Protein AF-A0AAE2CY58-F1 (afdb_monomer_lite)

Organism: NCBI:txid300844

Foldseek 3Di:
DDDDDDDDDDDPDDDDDDDPPPDPDDDPDDPPPQDQDPVRHTFDFDADDDLQAQGTDRVRPVDPGPPGDDPVCSPPVVVVVVVVVVVVVVVVVVVVVVVVVVVVVVVVVVVVVVVVVVVVVVVVVVVVVVVVD

Radius of gyration: 34.88 Å; chains: 1; bounding box: 79×64×81 Å

Sequence (133 aa):
MDNGHYGSGSDSGTNRSGRPNSRHTGSSSADDVMRICSCGREIVLRTSWTTANPGATLPCMSGKSDPPMCRRSKEVIPGLLNRLKQYDVAIRRAKERLDNANMRRRNCHCLLFFVVFYWACSVLLTIRKCGQN

Structure (mmCIF, N/CA/C/O backbone):
data_AF-A0AAE2CY58-F1
#
_entry.id   AF-A0AAE2CY58-F1
#
loop_
_atom_site.group_PDB
_atom_site.id
_atom_site.type_symbol
_atom_site.label_atom_id
_atom_site.label_alt_id
_atom_site.label_comp_id
_atom_site.label_asym_id
_atom_site.label_entity_id
_atom_site.label_seq_id
_atom_site.pdbx_PDB_ins_code
_atom_site.Cartn_x
_atom_site.Cartn_y
_atom_site.Cartn_z
_atom_site.occupancy
_atom_site.B_iso_or_equiv
_atom_site.auth_seq_id
_atom_site.auth_comp_id
_atom_site.auth_asym_id
_atom_site.auth_atom_id
_atom_site.pdbx_PDB_model_num
ATOM 1 N N . MET A 1 1 ? 2.068 -48.583 -30.211 1.00 45.09 1 MET A N 1
ATOM 2 C CA . MET A 1 1 ? 2.829 -49.375 -29.230 1.00 45.09 1 MET A CA 1
ATOM 3 C C . MET A 1 1 ? 3.897 -50.064 -30.037 1.00 45.09 1 MET A C 1
ATOM 5 O O . MET A 1 1 ? 3.530 -51.004 -30.709 1.00 45.09 1 MET A O 1
ATOM 9 N N . ASP A 1 2 ? 5.130 -49.559 -30.052 1.00 41.97 2 ASP A N 1
ATOM 10 C CA . ASP A 1 2 ? 6.263 -50.281 -30.635 1.00 41.97 2 ASP A CA 1
ATOM 11 C C . ASP A 1 2 ? 7.569 -49.861 -29.954 1.00 41.97 2 ASP A C 1
ATOM 13 O O . ASP A 1 2 ? 7.810 -48.684 -29.678 1.00 41.97 2 ASP A O 1
ATOM 17 N N . ASN A 1 3 ? 8.333 -50.898 -29.619 1.00 40.38 3 ASN A N 1
ATOM 18 C CA . ASN A 1 3 ? 9.567 -50.962 -28.838 1.00 40.38 3 ASN A CA 1
ATOM 19 C C . ASN A 1 3 ? 10.723 -50.254 -29.583 1.00 40.38 3 ASN A C 1
ATOM 21 O O . ASN A 1 3 ? 10.765 -50.257 -30.805 1.00 40.38 3 ASN A O 1
ATOM 25 N N . GLY A 1 4 ? 11.678 -49.569 -28.951 1.00 34.97 4 GLY A N 1
ATOM 26 C CA . GLY A 1 4 ? 12.551 -50.067 -27.890 1.00 34.97 4 GLY A CA 1
ATOM 27 C C . GLY A 1 4 ? 13.842 -50.655 -28.483 1.00 34.97 4 GLY A C 1
ATOM 28 O O . GLY A 1 4 ? 14.031 -51.863 -28.424 1.00 34.97 4 GLY A O 1
ATOM 29 N N . HIS A 1 5 ? 14.727 -49.819 -29.045 1.00 36.84 5 HIS A N 1
ATOM 30 C CA . HIS A 1 5 ? 16.092 -50.211 -29.426 1.00 36.84 5 HIS A CA 1
ATOM 31 C C . HIS A 1 5 ? 17.119 -49.467 -28.562 1.00 36.84 5 HIS A C 1
ATOM 33 O O . HIS A 1 5 ? 17.284 -48.252 -28.663 1.00 36.84 5 HIS A O 1
ATOM 39 N N . TYR A 1 6 ? 17.792 -50.228 -27.697 1.00 36.66 6 TYR A N 1
ATOM 40 C CA . TYR A 1 6 ? 18.917 -49.802 -26.869 1.00 36.66 6 TYR A CA 1
ATOM 41 C C . TYR A 1 6 ? 20.182 -49.667 -27.726 1.00 36.66 6 TYR A C 1
ATOM 43 O O . TYR A 1 6 ? 20.642 -50.643 -28.316 1.00 36.66 6 TYR A O 1
ATOM 51 N N . GLY A 1 7 ? 20.747 -48.460 -27.772 1.00 39.81 7 GLY A N 1
ATOM 52 C CA . GLY A 1 7 ? 22.081 -48.186 -28.298 1.00 39.81 7 GLY A CA 1
ATOM 53 C C . GLY A 1 7 ? 23.043 -47.915 -27.145 1.00 39.81 7 GLY A C 1
ATOM 54 O O . GLY A 1 7 ? 22.945 -46.882 -26.488 1.00 39.81 7 GLY A O 1
ATOM 55 N N . SER A 1 8 ? 23.949 -48.858 -26.900 1.00 41.94 8 SER A N 1
ATOM 56 C CA . SER A 1 8 ? 25.056 -48.749 -25.948 1.00 41.94 8 SER A CA 1
ATOM 57 C C . SER A 1 8 ? 26.108 -47.769 -26.475 1.00 41.94 8 SER A C 1
ATOM 59 O O . SER A 1 8 ? 26.779 -48.057 -27.463 1.00 41.94 8 SER A O 1
ATOM 61 N N . GLY A 1 9 ? 26.251 -46.617 -25.819 1.00 36.97 9 GLY A N 1
ATOM 62 C CA . GLY A 1 9 ? 27.327 -45.654 -26.048 1.00 36.97 9 GLY A CA 1
ATOM 63 C C . GLY A 1 9 ? 28.255 -45.620 -24.840 1.00 36.97 9 GLY A C 1
ATOM 64 O O . GLY A 1 9 ? 27.813 -45.366 -23.727 1.00 36.97 9 GLY A O 1
ATOM 65 N N . SER A 1 10 ? 29.524 -45.937 -25.068 1.00 40.56 10 SER A N 1
ATOM 66 C CA . SER A 1 10 ? 30.581 -46.088 -24.072 1.00 40.56 10 SER A CA 1
ATOM 67 C C . SER A 1 10 ? 30.899 -44.777 -23.342 1.00 40.56 10 SER A C 1
ATOM 69 O O . SER A 1 10 ? 31.357 -43.808 -23.949 1.00 40.56 10 SER A O 1
ATOM 71 N N . ASP A 1 11 ? 30.702 -44.783 -22.024 1.00 35.19 11 ASP A N 1
ATOM 72 C CA . ASP A 1 11 ? 31.056 -43.700 -21.109 1.00 35.19 11 ASP A CA 1
ATOM 73 C C . ASP A 1 11 ? 32.576 -43.490 -21.063 1.00 35.19 11 ASP A C 1
ATOM 75 O O . ASP A 1 11 ? 33.326 -44.240 -20.438 1.00 35.19 11 ASP A O 1
ATOM 79 N N . SER A 1 12 ? 33.039 -42.422 -21.711 1.00 48.22 12 SER A N 1
ATOM 80 C CA . SER A 1 12 ? 34.363 -41.850 -21.464 1.00 48.22 12 SER A CA 1
ATOM 81 C C . SER A 1 12 ? 34.246 -40.847 -20.319 1.00 48.22 12 SER A C 1
ATOM 83 O O . SER A 1 12 ? 33.827 -39.703 -20.503 1.00 48.22 12 SER A O 1
ATOM 85 N N . GLY A 1 13 ? 34.575 -41.306 -19.112 1.00 37.88 13 GLY A N 1
ATOM 86 C CA . GLY A 1 13 ? 34.536 -40.512 -17.892 1.00 37.88 13 GLY A CA 1
ATOM 87 C C . GLY A 1 13 ? 35.509 -39.334 -17.930 1.00 37.88 13 GLY A C 1
ATOM 88 O O . GLY A 1 13 ? 36.723 -39.511 -17.886 1.00 37.88 13 GLY A O 1
ATOM 89 N N . THR A 1 14 ? 34.974 -38.114 -17.917 1.00 45.12 14 THR A N 1
ATOM 90 C CA . THR A 1 14 ? 35.721 -36.936 -17.465 1.00 45.12 14 THR A CA 1
ATOM 91 C C . THR A 1 14 ? 35.200 -36.520 -16.097 1.00 45.12 14 THR A C 1
ATOM 93 O O . THR A 1 14 ? 34.100 -35.979 -15.980 1.00 45.12 14 THR A O 1
ATOM 96 N N . ASN A 1 15 ? 36.012 -36.767 -15.068 1.00 45.47 15 ASN A N 1
ATOM 97 C CA . ASN A 1 15 ? 35.872 -36.198 -13.731 1.00 45.47 15 ASN A CA 1
ATOM 98 C C . ASN A 1 15 ? 35.645 -34.677 -13.822 1.00 45.47 15 ASN A C 1
ATOM 100 O O . ASN A 1 15 ? 36.570 -33.930 -14.145 1.00 45.47 15 ASN A O 1
ATOM 104 N N . ARG A 1 16 ? 34.436 -34.199 -13.503 1.00 41.19 16 ARG A N 1
ATOM 105 C CA . ARG A 1 16 ? 34.220 -32.801 -13.104 1.00 41.19 16 ARG A CA 1
ATOM 106 C C . ARG A 1 16 ? 33.809 -32.767 -11.646 1.00 41.19 16 ARG A C 1
ATOM 108 O O . ARG A 1 16 ? 32.697 -33.126 -11.274 1.00 41.19 16 ARG A O 1
ATOM 115 N N . SER A 1 17 ? 34.784 -32.341 -10.859 1.00 49.47 17 SER A N 1
ATOM 116 C CA . SER A 1 17 ? 34.704 -31.886 -9.482 1.00 49.47 17 SER A CA 1
ATOM 117 C C . SER A 1 17 ? 33.394 -31.160 -9.165 1.00 49.47 17 SER A C 1
ATOM 119 O O . SER A 1 17 ? 32.917 -30.308 -9.920 1.00 49.47 17 SER A O 1
ATOM 121 N N . GLY A 1 18 ? 32.823 -31.516 -8.013 1.00 40.84 18 GLY A N 1
ATOM 122 C CA . GLY A 1 18 ? 31.602 -30.933 -7.477 1.00 40.84 18 GLY A CA 1
ATOM 123 C C . GLY A 1 18 ? 31.658 -29.407 -7.428 1.00 40.84 18 GLY A C 1
ATOM 124 O O . GLY A 1 18 ? 32.586 -28.814 -6.883 1.00 40.84 18 GLY A O 1
ATOM 125 N N . ARG A 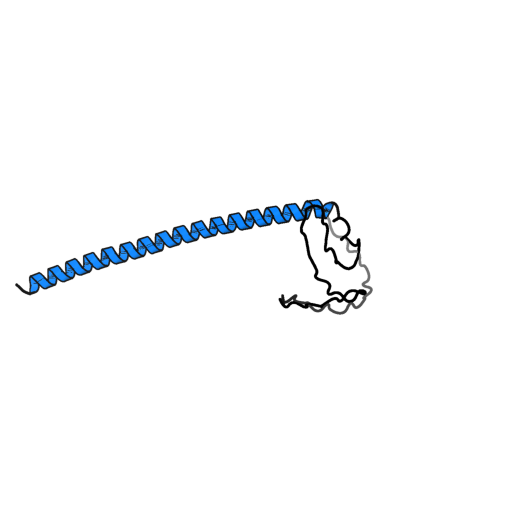1 19 ? 30.629 -28.768 -7.990 1.00 38.69 19 ARG A N 1
ATOM 126 C CA . ARG A 1 19 ? 30.342 -27.351 -7.758 1.00 38.69 19 ARG A CA 1
ATOM 127 C C . ARG A 1 19 ? 29.852 -27.185 -6.319 1.00 38.69 19 ARG A C 1
ATOM 129 O O . ARG A 1 19 ? 28.832 -27.788 -5.979 1.00 38.69 19 ARG A O 1
ATOM 136 N N . PRO A 1 20 ? 30.491 -26.350 -5.485 1.00 43.19 20 PRO A N 1
ATOM 137 C CA . PRO A 1 20 ? 29.882 -25.943 -4.234 1.00 43.19 20 PRO A CA 1
ATOM 138 C C . PRO A 1 20 ? 28.621 -25.132 -4.540 1.00 43.19 20 PRO A C 1
ATOM 140 O O . PRO A 1 20 ? 28.603 -24.269 -5.418 1.00 43.19 20 PRO A O 1
ATOM 143 N N . ASN A 1 21 ? 27.559 -25.433 -3.803 1.00 48.09 21 ASN A N 1
ATOM 144 C CA . ASN A 1 21 ? 26.310 -24.691 -3.802 1.00 48.09 21 ASN A CA 1
ATOM 145 C C . ASN A 1 21 ? 26.548 -23.313 -3.154 1.00 48.09 21 ASN A C 1
ATOM 147 O O . ASN A 1 21 ? 26.423 -23.162 -1.938 1.00 48.09 21 ASN A O 1
ATOM 151 N N . SER A 1 22 ? 26.943 -22.317 -3.950 1.00 46.59 22 SER A N 1
ATOM 152 C CA . SER A 1 22 ? 27.088 -20.931 -3.496 1.00 46.59 22 SER A CA 1
ATOM 153 C C . SER A 1 22 ? 25.709 -20.308 -3.303 1.00 46.59 22 SER A C 1
ATOM 155 O O . SER A 1 22 ? 25.123 -19.691 -4.189 1.00 46.59 22 SER A O 1
ATOM 157 N N . ARG A 1 23 ? 25.189 -20.507 -2.095 1.00 39.94 23 ARG A N 1
ATOM 158 C CA . ARG A 1 23 ? 24.056 -19.791 -1.521 1.00 39.94 23 ARG A CA 1
ATOM 159 C C . ARG A 1 23 ? 24.415 -18.298 -1.523 1.00 39.94 23 ARG A C 1
ATOM 161 O O . ARG A 1 23 ? 25.223 -17.868 -0.708 1.00 39.94 23 ARG A O 1
ATOM 168 N N . HIS A 1 24 ? 23.861 -17.517 -2.451 1.00 45.34 24 HIS A N 1
ATOM 169 C CA . HIS A 1 24 ? 23.948 -16.056 -2.404 1.00 45.34 24 HIS A CA 1
ATOM 170 C C . HIS A 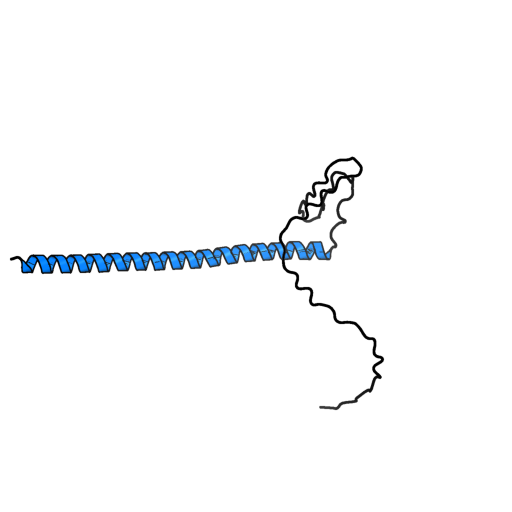1 24 ? 23.129 -15.566 -1.206 1.00 45.34 24 HIS A C 1
ATOM 172 O O . HIS A 1 24 ? 21.938 -15.277 -1.307 1.00 45.34 24 HIS A O 1
ATOM 178 N N . THR A 1 25 ? 23.765 -15.536 -0.040 1.00 38.59 25 THR A N 1
ATOM 179 C CA . THR A 1 25 ? 23.323 -14.736 1.094 1.00 38.59 25 THR A CA 1
ATOM 180 C C . THR A 1 25 ? 23.405 -13.281 0.664 1.00 38.59 25 THR A C 1
ATOM 182 O O . THR A 1 25 ? 24.490 -12.783 0.370 1.00 38.59 25 THR A O 1
ATOM 185 N N . GLY A 1 26 ? 22.255 -12.612 0.580 1.00 47.94 26 GLY A N 1
ATOM 186 C CA . GLY A 1 26 ? 22.215 -11.166 0.440 1.00 47.94 26 GLY A CA 1
ATOM 187 C C . GLY A 1 26 ? 22.926 -10.535 1.631 1.00 47.94 26 GLY A C 1
ATOM 188 O O . GLY A 1 26 ? 22.399 -10.558 2.740 1.00 47.94 26 GLY A O 1
ATOM 189 N N . SER A 1 27 ? 24.122 -10.000 1.402 1.00 40.06 27 SER A N 1
ATOM 190 C CA . SER A 1 27 ? 24.769 -9.075 2.321 1.00 40.06 27 SER A CA 1
ATOM 191 C C . SER A 1 27 ? 24.705 -7.688 1.705 1.00 40.06 27 SER A C 1
ATOM 193 O O . SER A 1 27 ? 25.474 -7.313 0.821 1.00 40.06 27 SER A O 1
ATOM 195 N N . SER A 1 28 ? 23.720 -6.942 2.177 1.00 51.47 28 SER A N 1
ATOM 196 C CA . SER A 1 28 ? 23.687 -5.495 2.126 1.00 51.47 28 SER A CA 1
ATOM 197 C C . SER A 1 28 ? 24.887 -4.966 2.911 1.00 51.47 28 SER A C 1
ATOM 199 O O . SER A 1 28 ? 24.846 -4.916 4.135 1.00 51.47 28 SER A O 1
ATOM 201 N N . SER A 1 29 ? 25.950 -4.570 2.229 1.00 45.94 29 SER A N 1
ATOM 202 C CA . SER A 1 29 ? 26.922 -3.631 2.784 1.00 45.94 29 SER A CA 1
ATOM 203 C C . SER A 1 29 ? 27.715 -3.035 1.640 1.00 45.94 29 SER A C 1
ATOM 205 O O . SER A 1 29 ? 28.354 -3.745 0.873 1.00 45.94 29 SER A O 1
ATOM 207 N N . ALA A 1 30 ? 27.576 -1.723 1.514 1.00 47.34 30 ALA A N 1
ATOM 208 C CA . ALA A 1 30 ? 28.281 -0.868 0.591 1.00 47.34 30 ALA A CA 1
ATOM 209 C C . ALA A 1 30 ? 29.793 -1.131 0.623 1.00 47.34 30 ALA A C 1
ATOM 211 O O . ALA A 1 30 ? 30.492 -0.635 1.500 1.00 47.34 30 ALA A O 1
ATOM 212 N N . ASP A 1 31 ? 30.297 -1.854 -0.373 1.00 46.25 31 ASP A N 1
ATOM 213 C CA . ASP A 1 31 ? 31.662 -1.644 -0.837 1.00 46.25 31 ASP A CA 1
ATOM 214 C C . ASP A 1 31 ? 31.657 -0.339 -1.637 1.00 46.25 31 ASP A C 1
ATOM 216 O O . ASP A 1 31 ? 31.544 -0.322 -2.867 1.00 46.25 31 ASP A O 1
ATOM 220 N N . ASP A 1 32 ? 31.723 0.776 -0.910 1.00 51.44 32 ASP A N 1
ATOM 221 C CA . ASP A 1 32 ? 32.091 2.075 -1.460 1.00 51.44 32 ASP A CA 1
ATOM 222 C C . ASP A 1 32 ? 33.582 2.024 -1.814 1.00 51.44 32 ASP A C 1
ATOM 224 O O . ASP A 1 32 ? 34.458 2.520 -1.106 1.00 51.44 32 ASP A O 1
ATOM 228 N N . VAL A 1 33 ? 33.903 1.304 -2.892 1.00 57.81 33 VAL A N 1
ATOM 229 C CA . VAL A 1 33 ? 35.221 1.388 -3.512 1.00 57.81 33 VAL A CA 1
ATOM 230 C C . VAL A 1 33 ? 35.311 2.800 -4.071 1.00 57.81 33 VAL A C 1
ATOM 232 O O . VAL A 1 33 ? 34.859 3.042 -5.191 1.00 57.81 33 VAL A O 1
ATOM 235 N N . MET A 1 34 ? 35.873 3.726 -3.294 1.00 54.91 34 MET A N 1
ATOM 236 C CA . MET A 1 34 ? 36.189 5.081 -3.735 1.00 54.91 34 MET A CA 1
ATOM 237 C C . MET A 1 34 ? 37.131 4.983 -4.940 1.00 54.91 34 MET A C 1
ATOM 239 O O . MET A 1 34 ? 38.346 4.819 -4.815 1.00 54.91 34 MET A O 1
ATOM 243 N N . ARG A 1 35 ? 36.565 5.015 -6.149 1.00 63.56 35 ARG A N 1
ATOM 244 C CA . ARG A 1 35 ? 37.353 4.986 -7.381 1.00 63.56 35 ARG A CA 1
ATOM 245 C C . ARG A 1 35 ? 37.833 6.410 -7.620 1.00 63.56 35 ARG A C 1
ATOM 247 O O . ARG A 1 35 ? 37.053 7.277 -7.984 1.00 63.56 35 ARG A O 1
ATOM 254 N N . ILE A 1 36 ? 39.109 6.683 -7.390 1.00 68.75 36 ILE A N 1
ATOM 255 C CA . ILE A 1 36 ? 39.702 7.977 -7.736 1.00 68.75 36 ILE A CA 1
ATOM 256 C C . ILE A 1 36 ? 40.027 7.950 -9.230 1.00 68.75 36 ILE A C 1
ATOM 258 O O . ILE A 1 36 ? 40.601 6.988 -9.742 1.00 68.75 36 ILE A O 1
ATOM 262 N N . CYS A 1 37 ? 39.628 8.982 -9.963 1.00 65.31 37 CYS A N 1
ATOM 263 C CA . CYS A 1 37 ? 39.980 9.098 -11.367 1.00 65.31 37 CYS A CA 1
ATOM 264 C C . CYS A 1 37 ? 41.471 9.413 -11.558 1.00 65.31 37 CYS A C 1
ATOM 266 O O . CYS A 1 37 ? 42.092 10.035 -10.705 1.00 65.31 37 CYS A O 1
ATOM 268 N N . SER A 1 38 ? 42.021 9.124 -12.739 1.00 63.62 38 SER A N 1
ATOM 269 C CA . SER A 1 38 ? 43.355 9.560 -13.173 1.00 63.62 38 SER A CA 1
ATOM 270 C C . SER A 1 38 ? 43.616 11.073 -13.072 1.00 63.62 38 SER A C 1
ATOM 272 O O . SER A 1 38 ? 44.772 11.475 -13.060 1.00 63.62 38 SER A O 1
ATOM 274 N N . CYS A 1 39 ? 42.581 11.919 -12.963 1.00 65.25 39 CYS A N 1
ATOM 275 C CA . CYS A 1 39 ? 42.728 13.355 -12.670 1.00 65.25 39 CYS A CA 1
ATOM 276 C C . CYS A 1 39 ? 42.674 13.720 -11.169 1.00 65.25 39 CYS A C 1
ATOM 278 O O . CYS A 1 39 ? 42.581 14.899 -10.839 1.00 65.25 39 CYS A O 1
ATOM 280 N N . GLY A 1 40 ? 42.666 12.734 -10.266 1.00 64.81 40 GLY A N 1
ATOM 281 C CA . GLY A 1 40 ? 42.672 12.926 -8.809 1.00 64.81 40 GLY A CA 1
ATOM 282 C C . GLY A 1 40 ? 41.309 13.206 -8.162 1.00 64.81 40 GLY A C 1
ATOM 283 O O . GLY A 1 40 ? 41.244 13.399 -6.954 1.00 64.81 40 GLY A O 1
ATOM 284 N N . ARG A 1 41 ? 40.210 13.224 -8.931 1.00 69.38 41 ARG A N 1
ATOM 285 C CA . ARG A 1 41 ? 38.843 13.435 -8.413 1.00 69.38 41 ARG A CA 1
ATOM 286 C C . ARG A 1 41 ? 38.136 12.124 -8.086 1.00 69.38 41 ARG A C 1
ATOM 288 O O . ARG A 1 41 ? 38.268 11.154 -8.830 1.00 69.38 41 ARG A O 1
ATOM 295 N N . GLU A 1 42 ? 37.337 12.126 -7.027 1.00 66.50 42 GLU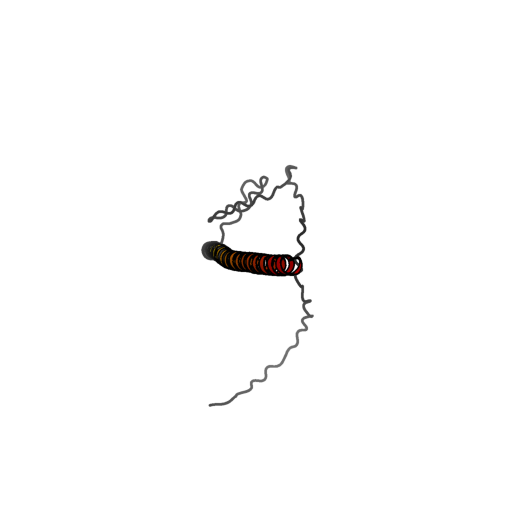 A N 1
ATOM 296 C CA . GLU A 1 42 ? 36.477 11.006 -6.643 1.00 66.50 42 GLU A CA 1
ATOM 297 C C . GLU A 1 42 ? 35.403 10.719 -7.708 1.00 66.50 42 GLU A C 1
ATOM 299 O O . GLU A 1 42 ? 34.727 11.624 -8.211 1.00 66.50 42 GLU A O 1
ATOM 304 N N . ILE A 1 43 ? 35.252 9.446 -8.078 1.00 65.81 43 ILE A N 1
ATOM 305 C CA . ILE A 1 43 ? 34.223 8.987 -9.010 1.00 65.81 43 ILE A CA 1
ATOM 306 C C . ILE A 1 43 ? 32.949 8.701 -8.221 1.00 65.81 43 ILE A C 1
ATOM 308 O O . ILE A 1 43 ? 32.799 7.648 -7.610 1.00 65.81 43 ILE A O 1
ATOM 312 N N . VAL A 1 44 ? 31.983 9.607 -8.335 1.00 63.72 44 VAL A N 1
ATOM 313 C CA . VAL A 1 44 ? 30.610 9.357 -7.892 1.00 63.72 44 VAL A CA 1
ATOM 314 C C . VAL A 1 44 ? 29.850 8.664 -9.023 1.00 63.72 44 VAL A C 1
ATOM 316 O O . VAL A 1 44 ? 29.601 9.264 -10.074 1.00 63.72 44 VAL A O 1
ATOM 319 N N . LEU A 1 45 ? 29.470 7.401 -8.823 1.00 60.06 45 LEU A N 1
ATOM 320 C CA . LEU A 1 45 ? 28.625 6.668 -9.766 1.00 60.06 45 LEU A CA 1
ATOM 321 C C . LEU A 1 45 ? 27.204 7.257 -9.736 1.00 60.06 45 LEU A C 1
ATOM 323 O O . LEU A 1 45 ? 26.490 7.124 -8.744 1.00 60.06 45 LEU A O 1
ATOM 327 N N . ARG A 1 46 ? 26.771 7.914 -10.818 1.00 53.00 46 ARG A N 1
ATOM 328 C CA . ARG A 1 46 ? 25.393 8.415 -10.955 1.00 53.00 46 ARG A CA 1
ATOM 329 C C . ARG A 1 46 ? 24.642 7.607 -12.005 1.00 53.00 46 ARG A C 1
ATOM 331 O O . ARG A 1 46 ? 24.992 7.658 -13.178 1.00 53.00 46 ARG A O 1
ATOM 338 N N . THR A 1 47 ? 23.597 6.888 -11.602 1.00 50.72 47 THR A N 1
ATOM 339 C CA . THR A 1 47 ? 22.705 6.168 -12.524 1.00 50.72 47 THR A CA 1
ATOM 340 C C . THR A 1 47 ? 21.476 7.020 -12.849 1.00 50.72 47 THR A C 1
ATOM 342 O O . THR A 1 47 ? 20.640 7.242 -11.973 1.00 50.72 47 THR A O 1
ATOM 345 N N . SER A 1 48 ? 21.327 7.475 -14.097 1.00 49.28 48 SER A N 1
ATOM 346 C CA . SER A 1 48 ? 20.077 8.065 -14.598 1.00 49.28 48 SER A CA 1
ATOM 347 C C . SER A 1 48 ? 19.291 7.036 -15.408 1.00 49.28 48 SER A C 1
ATOM 349 O O . SER A 1 48 ? 19.673 6.685 -16.521 1.00 49.28 48 SER A O 1
ATOM 351 N N . TRP A 1 49 ? 18.178 6.548 -14.863 1.00 51.12 49 TRP A N 1
ATOM 352 C CA . TRP A 1 49 ? 17.296 5.617 -15.568 1.00 51.12 49 TRP A CA 1
ATOM 353 C C . TRP A 1 49 ? 16.436 6.371 -16.592 1.00 51.12 49 TRP A C 1
ATOM 355 O O . TRP A 1 49 ? 15.434 6.983 -16.227 1.00 51.12 49 TRP A O 1
ATOM 365 N N . THR A 1 50 ? 16.787 6.314 -17.879 1.00 58.41 50 THR A N 1
ATOM 366 C CA . THR A 1 50 ? 15.875 6.700 -18.974 1.00 58.41 50 THR A CA 1
ATOM 367 C C . THR A 1 50 ? 15.649 5.526 -19.930 1.00 58.41 50 THR A C 1
ATOM 369 O O . THR A 1 50 ? 16.428 4.573 -19.961 1.00 58.41 50 THR A O 1
ATOM 372 N N . THR A 1 51 ? 14.579 5.577 -20.728 1.00 55.31 51 THR A N 1
ATOM 373 C CA . THR A 1 51 ? 14.182 4.511 -21.671 1.00 55.31 51 THR A CA 1
ATOM 374 C C . THR A 1 51 ? 15.230 4.204 -22.747 1.00 55.31 51 THR A C 1
ATOM 376 O O . THR A 1 51 ? 15.240 3.100 -23.292 1.00 55.31 51 THR A O 1
ATOM 379 N N . ALA A 1 52 ? 16.129 5.148 -23.039 1.00 62.16 52 ALA A N 1
ATOM 380 C CA . ALA A 1 52 ? 17.211 4.979 -24.007 1.00 62.16 52 ALA A CA 1
ATOM 381 C C . ALA A 1 52 ? 18.563 4.589 -23.375 1.00 62.16 52 ALA A C 1
ATOM 383 O O . ALA A 1 52 ? 19.461 4.203 -24.120 1.00 62.16 52 ALA A O 1
ATOM 384 N N . ASN A 1 53 ? 18.675 4.627 -22.039 1.00 58.31 53 ASN A N 1
ATOM 385 C CA . ASN A 1 53 ? 19.905 4.470 -21.256 1.00 58.31 53 ASN A CA 1
ATOM 386 C C . ASN A 1 53 ? 21.039 5.435 -21.653 1.00 58.31 53 ASN A C 1
ATOM 388 O O . ASN A 1 53 ? 21.887 5.067 -22.461 1.00 58.31 53 ASN A O 1
ATOM 392 N N . PRO A 1 54 ? 21.173 6.619 -21.038 1.00 49.53 54 PRO A N 1
ATOM 393 C CA . PRO A 1 54 ? 22.477 7.183 -20.788 1.00 49.53 54 PRO A CA 1
ATOM 394 C C . PRO A 1 54 ? 22.904 6.594 -19.450 1.00 49.53 54 PRO A C 1
ATOM 396 O O . PRO A 1 54 ? 22.624 7.133 -18.378 1.00 49.53 54 PRO A O 1
ATOM 399 N N . GLY A 1 55 ? 23.482 5.403 -19.526 1.00 52.28 55 GLY A N 1
ATOM 400 C CA . GLY A 1 55 ? 24.046 4.768 -18.356 1.00 52.28 55 GLY A CA 1
ATOM 401 C C . GLY A 1 55 ? 25.196 5.587 -17.784 1.00 52.28 55 GLY A C 1
ATOM 402 O O . GLY A 1 55 ? 25.646 6.563 -18.391 1.00 52.28 55 GLY A O 1
ATOM 403 N N . ALA A 1 56 ? 25.595 5.197 -16.578 1.00 57.25 56 ALA A N 1
ATOM 404 C CA . ALA A 1 56 ? 26.479 5.911 -15.671 1.00 57.25 56 ALA A CA 1
ATOM 405 C C . ALA A 1 56 ? 27.463 6.866 -16.366 1.00 57.25 56 ALA A C 1
ATOM 407 O O . ALA A 1 56 ? 28.464 6.445 -16.942 1.00 57.25 56 ALA A O 1
ATOM 408 N N . THR A 1 57 ? 27.220 8.175 -16.274 1.00 54.03 57 THR A N 1
ATOM 409 C CA . THR A 1 57 ? 28.246 9.142 -16.658 1.00 54.03 57 THR A CA 1
ATOM 410 C C . THR A 1 57 ? 29.288 9.135 -15.555 1.00 54.03 57 THR A C 1
ATOM 412 O O . THR A 1 57 ? 29.099 9.769 -14.518 1.00 54.03 57 THR A O 1
ATOM 415 N N . LEU A 1 58 ? 30.372 8.390 -15.753 1.00 54.56 58 LEU A N 1
ATOM 416 C CA . LEU A 1 58 ? 31.586 8.567 -14.969 1.00 54.56 58 LEU A CA 1
ATOM 417 C C . LEU A 1 58 ? 32.095 9.982 -15.285 1.00 54.56 58 LEU A C 1
ATOM 419 O O . LEU A 1 58 ? 32.560 10.201 -16.405 1.00 54.56 58 LEU A O 1
ATOM 423 N N . PRO A 1 59 ? 32.025 10.952 -14.353 1.00 55.22 59 PRO A N 1
ATOM 424 C CA . PRO A 1 59 ? 32.309 12.361 -14.653 1.00 55.22 59 PRO A CA 1
ATOM 425 C C . PRO A 1 59 ? 33.755 12.609 -15.108 1.00 55.22 59 PRO A C 1
ATOM 427 O O . PRO A 1 59 ? 34.088 13.695 -15.566 1.00 55.22 59 PRO A O 1
ATOM 430 N N . CYS A 1 60 ? 34.615 11.596 -15.001 1.00 54.84 60 CYS A N 1
ATOM 431 C CA . CYS A 1 60 ? 36.013 11.667 -15.377 1.00 54.84 60 CYS A CA 1
ATOM 432 C C . CYS A 1 60 ? 36.394 10.895 -16.654 1.00 54.84 60 CYS A C 1
ATOM 434 O O . CYS A 1 60 ? 37.537 10.940 -17.102 1.00 54.84 60 CYS A O 1
ATOM 436 N N . MET A 1 61 ? 35.447 10.185 -17.264 1.00 56.00 61 MET A N 1
ATOM 437 C CA . MET A 1 61 ? 35.624 9.584 -18.584 1.00 56.00 61 MET A CA 1
ATOM 438 C C . MET A 1 61 ? 34.712 10.341 -19.537 1.00 56.00 61 MET A C 1
ATOM 440 O O . MET A 1 61 ? 33.574 9.933 -19.764 1.00 56.00 61 MET A O 1
ATOM 444 N N . SER A 1 62 ? 35.199 11.466 -20.060 1.00 49.34 62 SER A N 1
ATOM 445 C CA . SER A 1 62 ? 34.536 12.240 -21.109 1.00 49.34 62 SER A CA 1
ATOM 446 C C . SER A 1 62 ? 34.107 11.297 -22.245 1.00 49.34 62 SER A C 1
ATOM 448 O O . SER A 1 62 ? 34.936 10.873 -23.045 1.00 49.34 62 SER A O 1
ATOM 450 N N . GLY A 1 63 ? 32.826 10.914 -22.286 1.00 51.94 63 GLY A N 1
ATOM 451 C CA . GLY A 1 63 ? 32.228 10.194 -23.415 1.00 51.94 63 GLY A CA 1
ATOM 452 C C . GLY A 1 63 ? 32.059 8.671 -23.315 1.00 51.94 63 GLY A C 1
ATOM 453 O O . GLY A 1 63 ? 31.664 8.074 -24.313 1.00 51.94 63 GLY A O 1
ATOM 454 N N . LYS A 1 64 ? 32.283 8.009 -22.170 1.00 51.44 64 LYS A N 1
ATOM 455 C CA . LYS A 1 64 ? 31.873 6.593 -22.016 1.00 51.44 64 LYS A CA 1
ATOM 456 C C . LYS A 1 64 ? 30.481 6.501 -21.400 1.00 51.44 64 LYS A C 1
ATOM 458 O O . LYS A 1 64 ? 30.334 6.209 -20.220 1.00 51.44 64 LYS A O 1
ATOM 463 N N . SER A 1 65 ? 29.466 6.790 -22.210 1.00 57.09 65 SER A N 1
ATOM 464 C CA . SER A 1 65 ? 28.103 6.344 -21.921 1.00 57.09 65 SER A CA 1
ATOM 465 C C . SER A 1 65 ? 28.048 4.826 -22.053 1.00 57.09 65 SER A C 1
ATOM 467 O O . SER A 1 65 ? 28.700 4.267 -22.940 1.00 57.09 65 SER A O 1
ATOM 469 N N . ASP A 1 66 ? 27.269 4.161 -21.198 1.00 58.38 66 ASP A N 1
ATOM 470 C CA . ASP A 1 66 ? 26.960 2.750 -21.428 1.00 58.38 66 ASP A CA 1
ATOM 471 C C . ASP A 1 66 ? 26.450 2.582 -22.866 1.00 58.38 66 ASP A C 1
ATOM 473 O O . ASP A 1 66 ? 25.636 3.3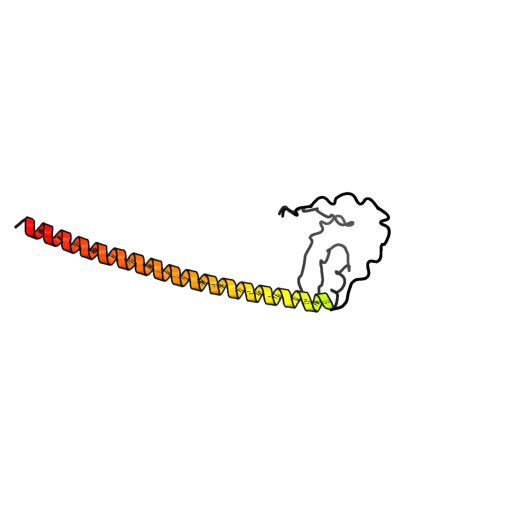99 -23.324 1.00 58.38 66 ASP A O 1
ATOM 477 N N . PRO A 1 67 ? 26.905 1.546 -23.592 1.00 62.28 67 PRO A N 1
ATOM 478 C CA . PRO A 1 67 ? 26.374 1.249 -24.907 1.00 62.28 67 PRO A CA 1
ATOM 479 C C . PRO A 1 67 ? 24.842 1.193 -24.860 1.00 62.28 67 PRO A C 1
ATOM 481 O O . PRO A 1 67 ? 24.263 0.750 -23.858 1.00 62.28 67 PRO A O 1
ATOM 484 N N . PRO A 1 68 ? 24.160 1.625 -25.934 1.00 66.94 68 PRO A N 1
ATOM 485 C CA . PRO A 1 68 ? 22.713 1.564 -25.983 1.00 66.94 68 PRO A CA 1
ATOM 486 C C . PRO A 1 68 ? 22.257 0.136 -25.683 1.00 66.94 68 PRO A C 1
ATOM 488 O O . PRO A 1 68 ? 22.735 -0.828 -26.281 1.00 66.94 68 PRO A O 1
ATOM 491 N N . MET A 1 69 ? 21.308 0.017 -24.756 1.00 67.44 69 MET A N 1
ATOM 492 C CA . MET A 1 69 ? 20.722 -1.265 -24.364 1.00 67.44 69 MET A CA 1
ATOM 493 C C . MET A 1 69 ? 20.284 -2.058 -25.603 1.00 67.44 69 MET A C 1
ATOM 495 O O . MET A 1 69 ? 19.752 -1.480 -26.560 1.00 67.44 69 MET A O 1
ATOM 499 N N . CYS A 1 70 ? 20.483 -3.381 -25.596 1.00 77.06 70 CYS A N 1
ATOM 500 C CA . CYS A 1 70 ? 20.103 -4.212 -26.739 1.00 77.06 70 CYS A CA 1
ATOM 501 C C . CYS A 1 70 ? 18.589 -4.106 -27.015 1.00 77.06 70 CYS A C 1
ATOM 503 O O . CYS A 1 70 ? 17.801 -3.869 -26.093 1.00 77.06 70 CYS A O 1
ATOM 505 N N . ARG A 1 71 ? 18.166 -4.289 -28.277 1.00 76.62 71 ARG A N 1
ATOM 506 C CA . ARG A 1 71 ? 16.759 -4.109 -28.698 1.00 76.62 71 ARG A CA 1
ATOM 507 C C . ARG A 1 71 ? 15.782 -4.880 -27.803 1.00 76.62 71 ARG A C 1
ATOM 509 O O . ARG A 1 71 ? 14.813 -4.318 -27.311 1.00 76.62 71 ARG A O 1
ATOM 516 N N . ARG A 1 72 ? 16.114 -6.137 -27.498 1.00 81.38 72 ARG A N 1
ATOM 517 C CA . ARG A 1 72 ? 15.325 -6.999 -26.611 1.00 81.38 72 ARG A CA 1
ATOM 518 C C . ARG A 1 72 ? 15.230 -6.446 -25.184 1.00 81.38 72 ARG A C 1
ATOM 520 O O . ARG A 1 72 ? 14.159 -6.480 -24.590 1.00 81.38 72 ARG A O 1
ATOM 527 N N . SER A 1 73 ? 16.317 -5.911 -24.629 1.00 76.88 73 SER A N 1
ATOM 528 C CA . SER A 1 73 ? 16.307 -5.307 -23.289 1.00 76.88 73 SER A CA 1
ATOM 529 C C . SER A 1 73 ? 15.447 -4.044 -23.237 1.00 76.88 73 SER A C 1
ATOM 531 O O . SER A 1 73 ? 14.753 -3.829 -22.244 1.00 76.88 73 SER A O 1
ATOM 533 N N . LYS A 1 74 ? 15.442 -3.243 -24.313 1.00 74.31 74 LYS A N 1
ATOM 534 C CA . LYS A 1 74 ? 14.592 -2.046 -24.443 1.00 74.31 74 LYS A CA 1
ATOM 535 C C . LYS A 1 74 ? 13.096 -2.371 -24.463 1.00 74.31 74 LYS A C 1
ATOM 537 O O . LYS A 1 74 ? 12.301 -1.538 -24.055 1.00 74.31 74 LYS A O 1
ATOM 542 N N . GLU A 1 75 ? 12.714 -3.569 -24.892 1.00 77.62 75 GLU A N 1
ATOM 543 C CA . GLU A 1 75 ? 11.320 -4.030 -24.880 1.00 77.62 75 GLU A CA 1
ATOM 544 C C . GLU A 1 75 ? 10.951 -4.682 -23.534 1.00 77.62 75 GLU A C 1
ATOM 546 O O . GLU A 1 75 ? 9.915 -4.379 -22.939 1.00 77.62 75 GLU A O 1
ATOM 551 N N . VAL A 1 76 ? 11.819 -5.559 -23.017 1.00 83.12 76 VAL A N 1
ATOM 552 C CA . VAL A 1 76 ? 11.523 -6.390 -21.838 1.00 83.12 76 VAL A CA 1
ATOM 553 C C . VAL A 1 76 ? 11.547 -5.590 -20.532 1.00 83.12 76 VAL A C 1
ATOM 555 O O . VAL A 1 76 ? 10.653 -5.755 -19.700 1.00 83.12 76 VAL A O 1
ATOM 558 N N . ILE A 1 77 ? 12.546 -4.725 -20.328 1.00 83.56 77 ILE A N 1
ATOM 559 C CA . ILE A 1 77 ? 12.750 -4.042 -19.038 1.00 83.56 77 ILE A CA 1
ATOM 560 C C . ILE A 1 77 ? 11.617 -3.055 -18.725 1.00 83.56 77 ILE A C 1
ATOM 562 O O . ILE A 1 77 ? 11.072 -3.130 -17.620 1.00 83.56 77 ILE A O 1
ATOM 566 N N . PRO A 1 78 ? 11.179 -2.180 -19.654 1.00 81.62 78 PRO A N 1
ATOM 567 C CA . PRO A 1 78 ? 10.040 -1.304 -19.387 1.00 81.62 78 PRO A CA 1
ATOM 568 C C . PRO A 1 78 ? 8.751 -2.088 -19.123 1.00 81.62 78 PRO A C 1
ATOM 570 O O . PRO A 1 78 ? 7.987 -1.728 -18.225 1.00 81.62 78 PRO A O 1
ATOM 573 N N . GLY A 1 79 ? 8.530 -3.192 -19.849 1.00 84.50 79 GLY A N 1
ATOM 574 C CA . GLY A 1 79 ? 7.385 -4.075 -19.630 1.00 84.50 79 GLY A CA 1
ATOM 575 C C . GLY A 1 79 ? 7.374 -4.684 -18.226 1.00 84.50 79 GLY A C 1
ATOM 576 O O . GLY A 1 79 ? 6.333 -4.695 -17.565 1.00 84.50 79 GLY A O 1
ATOM 577 N N . LEU A 1 80 ? 8.533 -5.133 -17.738 1.00 89.19 80 LEU A N 1
ATOM 578 C CA . LEU A 1 80 ? 8.678 -5.675 -16.388 1.00 89.19 80 LEU A CA 1
ATOM 579 C C . LEU A 1 80 ? 8.432 -4.608 -15.312 1.00 89.19 80 LEU A C 1
ATOM 581 O O . LEU A 1 80 ? 7.686 -4.857 -14.367 1.00 89.19 80 LEU A O 1
ATOM 585 N N . LEU A 1 81 ? 8.993 -3.408 -15.481 1.00 88.38 81 LEU A N 1
ATOM 586 C CA . LEU A 1 81 ? 8.784 -2.288 -14.557 1.00 88.38 81 LEU A CA 1
ATOM 587 C C . LEU A 1 81 ? 7.314 -1.868 -14.484 1.00 88.38 81 LEU A C 1
ATOM 589 O O . LEU A 1 81 ? 6.811 -1.566 -13.403 1.00 88.38 81 LEU A O 1
ATOM 593 N N . ASN A 1 82 ? 6.610 -1.860 -15.617 1.00 88.38 82 ASN A N 1
ATOM 594 C CA . ASN A 1 82 ? 5.190 -1.526 -15.634 1.00 88.38 82 ASN A CA 1
ATOM 595 C C . ASN A 1 82 ? 4.360 -2.572 -14.878 1.00 88.38 82 ASN A C 1
ATOM 597 O O . ASN A 1 82 ? 3.513 -2.217 -14.061 1.00 88.38 82 ASN A O 1
ATOM 601 N N . ARG A 1 83 ? 4.650 -3.863 -15.088 1.00 93.62 83 ARG A N 1
ATOM 602 C CA . ARG A 1 83 ? 4.003 -4.951 -14.339 1.00 93.62 83 ARG A CA 1
ATOM 603 C C . ARG A 1 83 ? 4.282 -4.840 -12.843 1.00 93.62 83 ARG A C 1
ATOM 605 O O . ARG A 1 83 ? 3.353 -4.968 -12.057 1.00 93.62 83 ARG A O 1
ATOM 612 N N . LEU A 1 84 ? 5.520 -4.539 -12.448 1.00 94.31 84 LEU A N 1
ATOM 613 C CA . LEU A 1 84 ? 5.873 -4.350 -11.040 1.00 94.31 84 LEU A CA 1
ATOM 614 C C . LEU A 1 84 ? 5.051 -3.226 -10.398 1.00 94.31 84 LEU A C 1
ATOM 616 O O . LEU A 1 84 ? 4.423 -3.445 -9.368 1.00 94.31 84 LEU A O 1
ATOM 620 N N . LYS A 1 85 ? 4.947 -2.069 -11.063 1.00 93.31 85 LYS A N 1
ATOM 621 C CA . LYS A 1 85 ? 4.101 -0.960 -10.593 1.00 93.31 85 LYS A CA 1
ATOM 622 C C . LYS A 1 85 ? 2.630 -1.365 -10.467 1.00 93.31 85 LYS A C 1
ATOM 624 O O . LYS A 1 85 ? 1.967 -0.980 -9.507 1.00 93.31 85 LYS A O 1
ATOM 629 N N . GLN A 1 86 ? 2.107 -2.138 -11.419 1.00 95.69 86 GLN A N 1
ATOM 630 C CA . GLN A 1 86 ? 0.734 -2.649 -11.352 1.00 95.69 86 GLN A CA 1
ATOM 631 C C . GLN A 1 86 ? 0.537 -3.581 -10.151 1.00 95.69 86 GLN A C 1
ATOM 633 O O . GLN A 1 86 ? -0.462 -3.449 -9.440 1.00 95.69 86 GLN A O 1
ATOM 638 N N . TYR A 1 87 ? 1.494 -4.475 -9.891 1.00 96.81 87 TYR A N 1
ATOM 639 C CA . TYR A 1 87 ? 1.466 -5.345 -8.717 1.00 96.81 87 TYR A CA 1
ATOM 640 C C . TYR A 1 87 ? 1.553 -4.549 -7.414 1.00 96.81 87 TYR A C 1
ATOM 642 O O . TYR A 1 87 ? 0.757 -4.806 -6.513 1.00 96.81 87 TYR A O 1
ATOM 650 N N . ASP A 1 88 ? 2.415 -3.536 -7.330 1.00 96.25 88 ASP A N 1
ATOM 651 C CA . ASP A 1 88 ? 2.513 -2.668 -6.150 1.00 96.25 88 ASP A CA 1
ATOM 652 C C . ASP A 1 88 ? 1.179 -1.977 -5.845 1.00 96.25 88 ASP A C 1
ATOM 654 O O . ASP A 1 88 ? 0.728 -1.946 -4.697 1.00 96.25 88 ASP A O 1
ATOM 658 N N . VAL A 1 89 ? 0.500 -1.459 -6.874 1.00 97.50 89 VAL A N 1
ATOM 659 C CA . VAL A 1 89 ? -0.832 -0.852 -6.728 1.00 97.50 89 VAL A CA 1
ATOM 660 C C . VAL A 1 89 ? -1.867 -1.888 -6.283 1.00 97.50 89 VAL A C 1
ATOM 662 O O . VAL A 1 89 ? -2.684 -1.599 -5.406 1.00 97.50 89 VAL A O 1
ATOM 665 N N . ALA A 1 90 ? -1.844 -3.095 -6.851 1.00 96.69 90 ALA A N 1
ATOM 666 C CA . ALA A 1 90 ? -2.764 -4.164 -6.474 1.00 96.69 90 ALA A CA 1
ATOM 667 C C . ALA A 1 90 ? -2.566 -4.608 -5.015 1.00 96.69 90 ALA A C 1
ATOM 669 O O . ALA A 1 90 ? -3.547 -4.740 -4.281 1.00 96.69 90 ALA A O 1
ATOM 670 N N . ILE A 1 91 ? -1.314 -4.766 -4.575 1.00 98.12 91 ILE A N 1
ATOM 671 C CA . ILE A 1 91 ? -0.960 -5.122 -3.195 1.00 98.12 91 ILE A CA 1
ATOM 672 C C . ILE A 1 91 ? -1.426 -4.035 -2.226 1.00 98.12 91 ILE A C 1
ATOM 674 O O . ILE A 1 91 ? -2.065 -4.352 -1.222 1.00 98.12 91 ILE A O 1
ATOM 678 N N . ARG A 1 92 ? -1.169 -2.756 -2.532 1.00 97.62 92 ARG A N 1
ATOM 679 C CA . ARG A 1 92 ? -1.634 -1.630 -1.702 1.00 97.62 92 ARG A CA 1
ATOM 680 C C . ARG A 1 92 ? -3.150 -1.649 -1.532 1.00 97.62 92 ARG A C 1
ATOM 682 O O . ARG A 1 92 ? -3.634 -1.641 -0.405 1.00 97.62 92 ARG A O 1
ATOM 689 N N . ARG A 1 93 ? -3.894 -1.794 -2.632 1.00 97.31 93 ARG A N 1
ATOM 690 C CA . ARG A 1 93 ? -5.365 -1.884 -2.602 1.00 97.31 93 ARG A CA 1
ATOM 691 C C . ARG A 1 93 ? -5.861 -3.096 -1.816 1.00 97.31 93 ARG A C 1
ATOM 693 O O . ARG A 1 93 ? -6.852 -2.997 -1.098 1.00 97.31 93 ARG A O 1
ATOM 700 N N . ALA A 1 94 ? -5.208 -4.249 -1.959 1.00 97.38 94 ALA A N 1
ATOM 701 C CA . ALA A 1 94 ? -5.561 -5.448 -1.203 1.00 97.38 94 ALA A CA 1
ATOM 702 C C . ALA A 1 94 ? -5.350 -5.239 0.305 1.00 97.38 94 ALA A C 1
ATOM 704 O O . ALA A 1 94 ? -6.222 -5.589 1.102 1.00 97.38 94 ALA A O 1
ATOM 705 N N . LYS A 1 95 ? -4.236 -4.606 0.684 1.00 97.50 95 LYS A N 1
ATOM 706 C CA . LYS A 1 95 ? -3.921 -4.276 2.075 1.00 97.50 95 LYS A CA 1
ATOM 707 C C . LYS A 1 95 ? -4.914 -3.274 2.668 1.00 97.50 95 LYS A C 1
ATOM 709 O O . LYS A 1 95 ? -5.473 -3.548 3.720 1.00 97.50 95 LYS A O 1
ATOM 714 N N . GLU A 1 96 ? -5.224 -2.192 1.956 1.00 97.81 96 GLU A N 1
ATOM 715 C CA . GLU A 1 96 ? -6.229 -1.203 2.380 1.00 97.81 96 GLU A CA 1
ATOM 716 C C . GLU A 1 96 ? -7.604 -1.840 2.627 1.00 97.81 96 GLU A C 1
ATOM 718 O O . GLU A 1 96 ? -8.279 -1.519 3.604 1.00 97.81 96 GLU A O 1
ATOM 723 N N . ARG A 1 97 ? -8.028 -2.785 1.776 1.00 96.69 97 ARG A N 1
ATOM 724 C CA . ARG A 1 97 ? -9.291 -3.518 1.970 1.00 96.69 97 ARG A CA 1
ATOM 725 C C . ARG A 1 97 ? -9.278 -4.353 3.248 1.00 96.69 97 ARG A C 1
ATOM 727 O O . ARG A 1 97 ? -10.267 -4.344 3.981 1.00 96.69 97 ARG A O 1
ATOM 734 N N . LEU A 1 98 ? -8.178 -5.059 3.510 1.00 96.81 98 LEU A N 1
ATOM 735 C CA . LEU A 1 98 ? -8.014 -5.850 4.729 1.00 96.81 98 LEU A CA 1
ATOM 736 C C . LEU A 1 98 ? -8.002 -4.951 5.970 1.00 96.81 98 LEU A C 1
ATOM 738 O O . LEU A 1 98 ? -8.711 -5.234 6.936 1.00 96.81 98 LEU A O 1
ATOM 742 N N . ASP A 1 99 ? -7.259 -3.847 5.921 1.00 96.75 99 ASP A N 1
ATOM 743 C CA . ASP A 1 99 ? -7.146 -2.892 7.022 1.00 96.75 99 ASP A CA 1
ATOM 744 C C . ASP A 1 99 ? -8.498 -2.229 7.321 1.00 96.75 99 ASP A C 1
ATOM 746 O O . ASP A 1 99 ? -8.899 -2.162 8.484 1.00 96.75 99 ASP A O 1
ATOM 750 N N . ASN A 1 100 ? -9.265 -1.850 6.294 1.00 96.31 100 ASN A N 1
ATOM 751 C CA . ASN A 1 100 ? -10.623 -1.317 6.445 1.00 96.31 100 ASN A CA 1
ATOM 752 C C . ASN A 1 100 ? -11.587 -2.343 7.061 1.00 96.31 100 ASN A C 1
ATOM 754 O O . ASN A 1 100 ? -12.361 -2.009 7.963 1.00 96.31 100 ASN A O 1
ATOM 758 N N . ALA A 1 101 ? -11.534 -3.602 6.616 1.00 95.75 101 ALA A N 1
ATOM 759 C CA . ALA A 1 101 ? -12.344 -4.672 7.195 1.00 95.75 101 ALA A CA 1
ATOM 760 C C . ALA A 1 101 ? -11.975 -4.924 8.668 1.00 95.75 101 ALA A C 1
ATOM 762 O O . ALA A 1 101 ? -12.856 -5.068 9.520 1.00 95.75 101 ALA A O 1
ATOM 763 N N . ASN A 1 102 ? -10.680 -4.915 8.989 1.00 96.06 102 ASN A N 1
ATOM 764 C CA . ASN A 1 102 ? -10.188 -5.119 10.346 1.00 96.06 102 ASN A CA 1
ATOM 765 C C . ASN A 1 102 ? -10.508 -3.925 11.264 1.00 96.06 102 ASN A C 1
ATOM 767 O O . ASN A 1 102 ? -10.884 -4.111 12.420 1.00 96.06 102 ASN A O 1
ATOM 771 N N . MET A 1 103 ? -10.419 -2.694 10.752 1.00 95.25 103 MET A N 1
ATOM 772 C CA . MET A 1 103 ? -10.872 -1.476 11.434 1.00 95.25 103 MET A CA 1
ATOM 773 C C . MET A 1 103 ? -12.358 -1.584 11.781 1.00 95.25 103 MET A C 1
ATOM 775 O O . MET A 1 103 ? -12.732 -1.402 12.937 1.00 95.25 103 MET A O 1
ATOM 779 N N . ARG A 1 104 ? -13.203 -1.975 10.818 1.00 95.00 104 ARG A N 1
ATOM 780 C CA . ARG A 1 104 ? -14.639 -2.169 11.052 1.00 95.00 104 ARG A CA 1
ATOM 781 C C . ARG A 1 104 ? -14.906 -3.251 12.097 1.00 95.00 104 ARG A C 1
ATOM 783 O O . ARG A 1 104 ? -15.710 -3.025 12.993 1.00 95.00 104 ARG A O 1
ATOM 790 N N . ARG A 1 105 ? -14.210 -4.390 12.027 1.00 95.75 105 ARG A N 1
ATOM 791 C CA . ARG A 1 105 ? -14.349 -5.477 13.010 1.00 95.75 105 ARG A CA 1
ATOM 792 C C . ARG A 1 105 ? -13.971 -5.024 14.419 1.00 95.75 105 ARG A C 1
ATOM 794 O O . ARG A 1 105 ? -14.740 -5.265 15.346 1.00 95.75 105 ARG A O 1
ATOM 801 N N . ARG A 1 106 ? -12.828 -4.347 14.577 1.00 95.94 106 ARG A N 1
ATOM 802 C CA . ARG A 1 106 ? -12.388 -3.788 15.867 1.00 95.94 106 ARG A CA 1
ATOM 803 C C . ARG A 1 106 ? -13.385 -2.764 16.397 1.00 95.94 106 ARG A C 1
ATOM 805 O O . ARG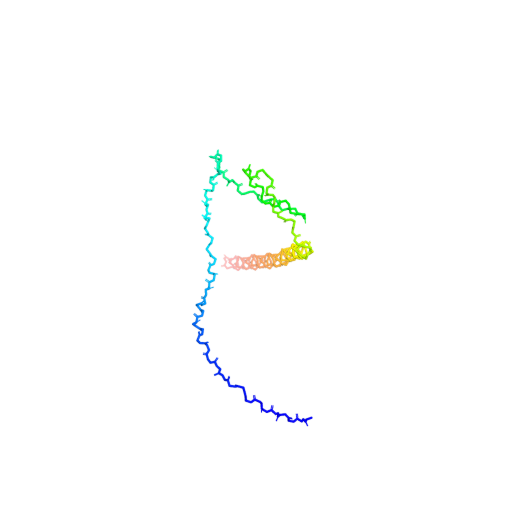 A 1 106 ? -13.777 -2.863 17.551 1.00 95.94 106 ARG A O 1
ATOM 812 N N . ASN A 1 107 ? -13.865 -1.859 15.549 1.00 95.12 107 ASN A N 1
ATOM 813 C CA . ASN A 1 107 ? -14.857 -0.860 15.945 1.00 95.12 107 ASN A CA 1
ATOM 814 C C . ASN A 1 107 ? -16.177 -1.514 16.374 1.00 95.12 107 ASN A C 1
ATOM 816 O O . ASN A 1 107 ? -16.705 -1.165 17.424 1.00 95.12 107 ASN A O 1
ATOM 820 N N . CYS A 1 108 ? -16.684 -2.502 15.627 1.00 96.38 108 CYS A N 1
ATOM 821 C CA . CYS A 1 108 ? -17.867 -3.267 16.026 1.00 96.38 108 CYS A CA 1
ATOM 822 C C . CYS A 1 108 ? -17.651 -4.010 17.352 1.00 96.38 108 CYS A C 1
ATOM 824 O O . CYS A 1 108 ? -18.542 -3.994 18.193 1.00 96.38 108 CYS A O 1
ATOM 826 N N . HIS A 1 109 ? -16.480 -4.618 17.569 1.00 95.94 109 HIS A N 1
ATOM 827 C CA . HIS A 1 109 ? -16.138 -5.258 18.844 1.00 95.94 109 HIS A CA 1
ATOM 828 C C . HIS A 1 109 ? -16.102 -4.260 20.007 1.00 95.94 109 HIS A C 1
ATOM 830 O O . HIS A 1 109 ? -16.694 -4.533 21.048 1.00 95.94 109 HIS A O 1
ATOM 836 N N . CYS A 1 110 ? -15.459 -3.101 19.838 1.00 96.69 110 CYS A N 1
ATOM 837 C CA . CYS A 1 110 ? -15.436 -2.058 20.861 1.00 96.69 110 CYS A CA 1
ATOM 838 C C . CYS A 1 110 ? -16.854 -1.566 21.177 1.00 96.69 110 CYS A C 1
ATOM 840 O O . CYS A 1 110 ? -17.227 -1.493 22.343 1.00 96.69 110 CYS A O 1
ATOM 842 N N . LEU A 1 111 ? -17.664 -1.282 20.150 1.00 96.06 111 LEU A N 1
ATOM 843 C CA . LEU A 1 111 ? -19.051 -0.841 20.325 1.00 96.06 111 LEU A CA 1
ATOM 844 C C . LEU A 1 111 ? -19.898 -1.895 21.046 1.00 96.06 111 LEU A C 1
ATOM 846 O O . LEU A 1 111 ? -20.606 -1.552 21.988 1.00 96.06 111 LEU A O 1
ATOM 850 N N . LEU A 1 112 ? -19.793 -3.169 20.657 1.00 97.38 112 LEU A N 1
ATOM 851 C CA . LEU A 1 112 ? -20.484 -4.263 21.344 1.00 97.38 112 LEU A CA 1
ATOM 852 C C . LEU A 1 112 ? -20.066 -4.359 22.813 1.00 97.38 112 LEU A C 1
ATOM 854 O O . LEU A 1 112 ? -20.929 -4.468 23.679 1.00 97.38 112 LEU A O 1
ATOM 858 N N . PHE A 1 113 ? -18.764 -4.275 23.099 1.00 97.50 113 PHE A N 1
ATOM 859 C CA . PHE A 1 113 ? -18.255 -4.316 24.466 1.00 97.50 113 PHE A CA 1
ATOM 860 C C . PHE A 1 113 ? -18.819 -3.174 25.318 1.00 97.50 113 PHE A C 1
ATOM 862 O O . PHE A 1 113 ? -19.348 -3.433 26.397 1.00 97.50 113 PHE A O 1
ATOM 869 N N . PHE A 1 114 ? -18.779 -1.933 24.822 1.00 97.69 114 PHE A N 1
ATOM 870 C CA . PHE A 1 114 ? -19.342 -0.786 25.538 1.00 97.69 114 PHE A CA 1
ATOM 871 C C . PHE A 1 114 ? -20.841 -0.951 25.789 1.00 97.69 114 PHE A C 1
ATOM 873 O O . PHE A 1 114 ? -21.281 -0.772 26.920 1.00 97.69 114 PHE A O 1
ATOM 880 N N . VAL A 1 115 ? -21.624 -1.336 24.778 1.00 97.88 115 VAL A N 1
ATOM 881 C CA . VAL A 1 115 ? -23.080 -1.515 24.920 1.00 97.88 115 VAL A CA 1
ATOM 882 C C . VAL A 1 115 ? -23.414 -2.568 25.978 1.00 97.88 115 VAL A C 1
ATOM 884 O O . VAL A 1 115 ? -24.226 -2.304 26.864 1.00 97.88 115 VAL A O 1
ATOM 887 N N . VAL A 1 116 ? -22.767 -3.736 25.923 1.00 97.81 116 VAL A N 1
ATOM 888 C CA . VAL A 1 116 ? -22.993 -4.821 26.892 1.00 97.81 116 VAL A CA 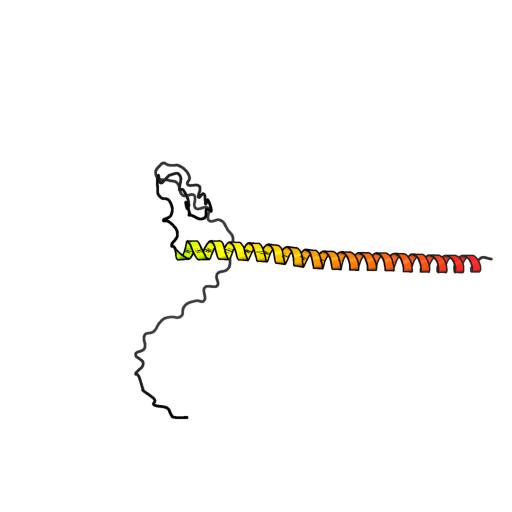1
ATOM 889 C C . VAL A 1 116 ? -22.562 -4.399 28.293 1.00 97.81 116 VAL A C 1
ATOM 891 O O . VAL A 1 116 ? -23.286 -4.645 29.256 1.00 97.81 116 VAL A O 1
ATOM 894 N N . PHE A 1 117 ? -21.414 -3.730 28.413 1.00 97.81 117 PHE A N 1
ATOM 895 C CA . PHE A 1 117 ? -20.906 -3.250 29.692 1.00 97.81 117 PHE A CA 1
ATOM 896 C C . PHE A 1 117 ? -21.840 -2.212 30.327 1.00 97.81 117 PHE A C 1
ATOM 898 O O . PHE A 1 117 ? -22.222 -2.367 31.485 1.00 97.81 117 PHE A O 1
ATOM 905 N N . TYR A 1 118 ? -22.264 -1.192 29.573 1.00 97.56 118 TYR A N 1
ATOM 906 C CA . TYR A 1 118 ? -23.199 -0.178 30.068 1.00 97.56 118 TYR A CA 1
ATOM 907 C C . TYR A 1 118 ? -24.538 -0.792 30.471 1.00 97.56 118 TYR A C 1
ATOM 909 O O . TYR A 1 118 ? -25.034 -0.491 31.555 1.00 97.56 118 TYR A O 1
ATOM 917 N N . TRP A 1 119 ? -25.089 -1.688 29.647 1.00 97.81 119 TRP A N 1
ATOM 918 C CA . TRP A 1 119 ? -26.318 -2.408 29.973 1.00 97.81 119 TRP A CA 1
ATOM 919 C C . TRP A 1 119 ? -26.177 -3.207 31.277 1.00 97.81 119 TRP A C 1
ATOM 921 O O . TRP A 1 119 ? -27.014 -3.078 32.172 1.00 97.81 119 TRP A O 1
ATOM 931 N N . ALA A 1 120 ? -25.086 -3.964 31.433 1.00 97.56 120 ALA A N 1
ATOM 932 C CA . ALA A 1 120 ? -24.820 -4.740 32.641 1.00 97.56 120 ALA A CA 1
ATOM 933 C C . ALA A 1 120 ? -24.664 -3.839 33.874 1.00 97.56 120 ALA A C 1
ATOM 935 O O . ALA A 1 120 ? -25.266 -4.110 34.912 1.00 97.56 120 ALA A O 1
ATOM 936 N N . CYS A 1 121 ? -23.919 -2.735 33.768 1.00 97.19 121 CYS A N 1
ATOM 937 C CA . CYS A 1 121 ? -23.792 -1.758 34.847 1.00 97.19 121 CYS A CA 1
ATOM 938 C C . CYS A 1 121 ? -25.147 -1.166 35.242 1.00 97.19 121 CYS A C 1
ATOM 940 O O . CYS A 1 121 ? -25.441 -1.096 36.432 1.00 97.19 121 CYS A O 1
ATOM 942 N N . SER A 1 122 ? -25.990 -0.777 34.283 1.00 95.69 122 SER A N 1
ATOM 943 C CA . SER A 1 122 ? -27.334 -0.272 34.576 1.00 95.69 122 SER A CA 1
ATOM 944 C C . SER A 1 122 ? -28.172 -1.297 35.341 1.00 95.69 122 SER A C 1
ATOM 946 O O . SER A 1 122 ? -28.770 -0.936 36.352 1.00 95.69 122 SER A O 1
ATOM 948 N N . VAL A 1 123 ? -28.163 -2.567 34.923 1.00 96.94 123 VAL A N 1
ATOM 949 C CA . VAL A 1 123 ? -28.872 -3.659 35.616 1.00 96.94 123 VAL A CA 1
ATOM 950 C C . VAL A 1 123 ? -28.318 -3.888 37.026 1.00 96.94 123 VAL A C 1
ATOM 952 O O . VAL A 1 123 ? -29.071 -4.027 37.986 1.00 96.94 123 VAL A O 1
ATOM 955 N N . LEU A 1 124 ? -26.996 -3.883 37.192 1.00 95.12 124 LEU A N 1
ATOM 956 C CA . LEU A 1 124 ? -26.378 -4.033 38.511 1.00 95.12 124 LEU A CA 1
ATOM 957 C C . LEU A 1 124 ? -26.732 -2.863 39.438 1.00 95.12 124 LEU A C 1
ATOM 959 O O . LEU A 1 124 ? -27.007 -3.070 40.621 1.00 95.12 124 LEU A O 1
ATOM 963 N N . LEU A 1 125 ? -26.756 -1.637 38.914 1.00 93.75 125 LEU A N 1
ATOM 964 C CA . LEU A 1 125 ? -27.114 -0.442 39.677 1.00 93.75 125 LEU A CA 1
ATOM 965 C C . LEU A 1 125 ? -28.595 -0.433 40.079 1.00 93.75 125 LEU A C 1
ATOM 967 O O . LEU A 1 125 ? -28.907 -0.022 41.198 1.00 93.75 125 LEU A O 1
ATOM 971 N N . THR A 1 126 ? -29.505 -0.904 39.222 1.00 93.69 126 THR A N 1
ATOM 972 C CA . THR A 1 126 ? -30.932 -1.006 39.573 1.00 93.69 126 THR A CA 1
ATOM 973 C C . THR A 1 126 ? -31.188 -2.075 40.631 1.00 93.69 126 THR A C 1
ATOM 975 O O . THR A 1 126 ? -31.940 -1.815 41.572 1.00 93.69 126 THR A O 1
ATOM 978 N N . ILE A 1 127 ? -30.515 -3.229 40.549 1.00 93.94 127 ILE A N 1
ATOM 979 C CA . ILE A 1 127 ? -30.607 -4.286 41.570 1.00 93.94 127 ILE A CA 1
ATOM 980 C C . ILE A 1 127 ? -30.106 -3.771 42.926 1.00 93.94 127 ILE A C 1
ATOM 982 O O . ILE A 1 127 ? -30.780 -3.952 43.939 1.00 93.94 127 ILE A O 1
ATOM 986 N N . ARG A 1 128 ? -28.961 -3.069 42.959 1.00 90.44 128 ARG A N 1
ATOM 987 C CA . ARG A 1 128 ? -28.431 -2.496 44.211 1.00 90.44 128 ARG A CA 1
ATOM 988 C C . ARG A 1 128 ? -29.359 -1.450 44.822 1.00 90.44 128 ARG A C 1
ATOM 990 O O . ARG A 1 128 ? -29.485 -1.423 46.040 1.00 90.44 128 ARG A O 1
ATOM 997 N N . LYS A 1 129 ? -30.016 -0.621 44.001 1.00 88.62 129 LYS A N 1
ATOM 998 C CA . LYS A 1 129 ? -31.002 0.355 44.492 1.00 88.62 129 LYS A CA 1
ATOM 999 C C . LYS A 1 129 ? -32.236 -0.308 45.105 1.00 88.62 129 LYS A C 1
ATOM 1001 O O . LYS A 1 129 ? -32.728 0.192 46.106 1.00 88.62 129 LYS A O 1
ATOM 1006 N N . CYS A 1 130 ? -32.718 -1.420 44.548 1.00 74.31 130 CYS A N 1
ATOM 1007 C CA . CYS A 1 130 ? -33.867 -2.131 45.123 1.00 74.31 130 CYS A CA 1
ATOM 1008 C C . CYS A 1 130 ? -33.528 -2.887 46.415 1.00 74.31 130 CYS A C 1
ATOM 1010 O O . CYS A 1 130 ? -34.417 -3.104 47.220 1.00 74.31 130 CYS A O 1
ATOM 1012 N N . GLY A 1 131 ? -32.267 -3.275 46.631 1.00 77.88 131 GLY A N 1
ATOM 1013 C CA . GLY A 1 131 ? -31.844 -3.953 47.863 1.00 77.88 131 GLY A CA 1
ATOM 1014 C C . GLY A 1 131 ? -31.594 -3.034 49.067 1.00 77.88 131 GLY A C 1
ATOM 1015 O O . GLY A 1 131 ? -31.229 -3.536 50.124 1.00 77.88 131 GLY A O 1
ATOM 1016 N N . GLN A 1 132 ? -31.715 -1.710 48.907 1.00 67.44 132 GLN A N 1
ATOM 1017 C CA . GLN A 1 132 ? -31.511 -0.723 49.980 1.00 67.44 132 GLN A CA 1
ATOM 1018 C C . GLN A 1 132 ? -32.802 -0.047 50.474 1.00 67.44 132 GLN A C 1
ATOM 1020 O O . GLN A 1 132 ? -32.727 0.702 51.446 1.00 67.44 132 GLN A O 1
ATOM 1025 N N . ASN A 1 133 ? -33.947 -0.304 49.833 1.00 60.19 133 ASN A N 1
ATOM 1026 C CA . ASN A 1 133 ? -35.273 0.139 50.284 1.00 60.19 133 ASN A CA 1
ATOM 1027 C C . ASN A 1 133 ? -36.003 -1.003 50.990 1.00 60.19 133 ASN A C 1
ATOM 1029 O O . ASN A 1 133 ? -36.808 -0.689 51.891 1.00 60.19 133 ASN A O 1
#

Secondary structure (DSSP, 8-state):
-----------------PPP---------------B-TTS-B--------TT------TTSTT-PPPPPPHHHHHHHHHHHHHHHHHHHHHHHHHHHHHHHHHHHHHHHHHHHHHHHHHHHHHHHHHHHHTT-

pLDDT: mean 70.62, std 22.09, range [34.97, 98.12]